Protein AF-A0A925TKP6-F1 (afdb_monomer_lite)

Radius of gyration: 16.57 Å; chains: 1; bounding box: 37×14×47 Å

Foldseek 3Di:
DVVVVVCPVVQLVVLLVVLCVVDVDPDPVVSVVSSVVSVVVVVVVVVVVVVVVVVVVVVVVVVVD

pLDDT: mean 70.66, std 9.74, range [44.84, 84.62]

Sequence (65 aa):
VATLRKYRRHSVVVIFIIAAVVTPTPDPVTQLMMAVPLYVLFELAILAGARVERIKREAAAALEV

Structure (mmCIF, N/CA/C/O backbone):
data_AF-A0A925TKP6-F1
#
_entry.id   AF-A0A925TKP6-F1
#
loop_
_atom_site.group_PDB
_atom_site.id
_atom_site.type_symbol
_atom_site.label_atom_id
_atom_site.label_alt_id
_atom_site.label_comp_id
_atom_site.label_asym_id
_atom_site.label_entity_id
_atom_site.label_seq_id
_atom_site.pdbx_PDB_ins_code
_atom_site.Cartn_x
_atom_site.Cartn_y
_atom_site.Cartn_z
_atom_site.occupancy
_atom_site.B_iso_or_equiv
_atom_site.auth_seq_id
_atom_site.auth_comp_id
_atom_site.auth_asym_id
_atom_site.auth_atom_id
_atom_site.pdbx_PDB_model_num
ATOM 1 N N . VAL A 1 1 ? -11.760 4.141 9.995 1.00 49.72 1 VAL A N 1
ATOM 2 C CA . VAL A 1 1 ? -11.652 3.183 8.860 1.00 49.72 1 VAL A CA 1
ATOM 3 C C . VAL A 1 1 ? -12.578 3.508 7.695 1.00 49.72 1 VAL A C 1
ATOM 5 O O . VAL A 1 1 ? -12.196 3.252 6.557 1.00 49.72 1 VAL A O 1
ATOM 8 N N . ALA A 1 2 ? -13.773 4.073 7.927 1.00 44.84 2 ALA A N 1
ATOM 9 C CA . ALA A 1 2 ? -14.684 4.469 6.840 1.00 44.84 2 ALA A CA 1
ATOM 10 C C . ALA A 1 2 ? -14.018 5.441 5.841 1.00 44.84 2 ALA A C 1
ATOM 12 O O . ALA A 1 2 ? -14.162 5.284 4.631 1.00 44.84 2 ALA A O 1
ATOM 13 N N . THR A 1 3 ? -13.182 6.353 6.343 1.00 50.53 3 THR A N 1
ATOM 14 C CA . THR A 1 3 ? -12.335 7.245 5.542 1.00 50.53 3 THR A CA 1
ATOM 15 C C . THR A 1 3 ? -11.256 6.461 4.779 1.00 50.53 3 THR A C 1
ATOM 17 O O . THR A 1 3 ? -11.186 6.558 3.561 1.00 50.53 3 THR A O 1
ATOM 20 N N . LEU A 1 4 ? -10.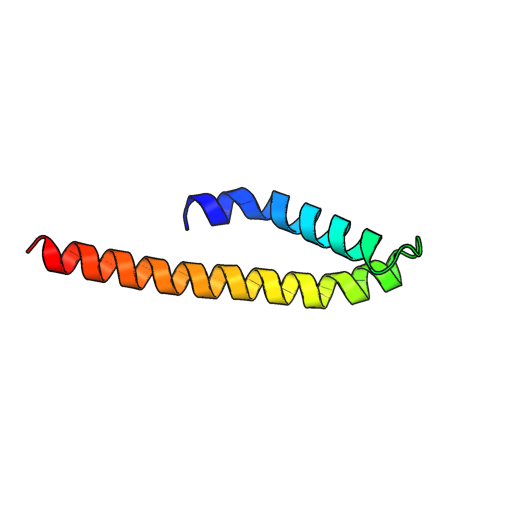499 5.575 5.440 1.00 53.00 4 LEU A N 1
ATOM 21 C CA . LEU A 1 4 ? -9.418 4.766 4.837 1.00 53.00 4 LEU A CA 1
ATOM 22 C C . LEU A 1 4 ? -9.878 3.871 3.665 1.00 53.00 4 LEU A C 1
ATOM 24 O O . LEU A 1 4 ? -9.145 3.726 2.689 1.00 53.00 4 LEU A O 1
ATOM 28 N N . ARG A 1 5 ? -11.111 3.337 3.690 1.00 53.72 5 ARG A N 1
ATOM 29 C CA . ARG A 1 5 ? -11.686 2.583 2.549 1.00 53.72 5 ARG A CA 1
ATOM 30 C C . ARG A 1 5 ? -11.919 3.457 1.310 1.00 53.72 5 ARG A C 1
ATOM 32 O O . ARG A 1 5 ? -11.778 2.961 0.196 1.00 53.72 5 ARG A O 1
ATOM 39 N N . LYS A 1 6 ? -12.226 4.748 1.491 1.00 54.06 6 LYS A N 1
ATOM 40 C CA . LYS A 1 6 ? -12.413 5.729 0.404 1.00 54.06 6 LYS A CA 1
ATOM 41 C C . LYS A 1 6 ? -11.074 6.174 -0.214 1.00 54.06 6 LYS A C 1
ATOM 43 O O . LYS A 1 6 ? -11.036 6.556 -1.380 1.00 54.06 6 LYS A O 1
ATOM 48 N N . TYR A 1 7 ? -9.968 6.058 0.529 1.00 56.62 7 TYR A N 1
ATOM 49 C CA . TYR A 1 7 ? -8.619 6.451 0.094 1.00 56.62 7 TYR A CA 1
ATOM 50 C C . TYR A 1 7 ? -7.817 5.353 -0.622 1.00 56.62 7 TYR A C 1
ATOM 52 O O . TYR A 1 7 ? -6.700 5.633 -1.048 1.00 56.62 7 TYR A O 1
ATOM 60 N N . ARG A 1 8 ? -8.381 4.158 -0.872 1.00 60.38 8 ARG A N 1
ATOM 61 C CA . ARG A 1 8 ? -7.708 3.083 -1.641 1.00 60.38 8 ARG A CA 1
ATOM 62 C C . ARG A 1 8 ? -7.082 3.577 -2.956 1.00 60.38 8 ARG A C 1
ATOM 64 O O . ARG A 1 8 ? -5.971 3.185 -3.289 1.00 60.38 8 ARG A O 1
ATOM 71 N N . ARG A 1 9 ? -7.754 4.497 -3.663 1.00 61.06 9 ARG A N 1
ATOM 72 C CA . ARG A 1 9 ? -7.245 5.114 -4.903 1.00 61.06 9 ARG A CA 1
ATOM 73 C C . ARG A 1 9 ? -5.990 5.973 -4.692 1.00 61.06 9 ARG A C 1
ATOM 75 O O . ARG A 1 9 ? -5.129 5.988 -5.559 1.00 61.06 9 ARG A O 1
ATOM 82 N N . HIS A 1 10 ? -5.874 6.674 -3.564 1.00 66.69 10 HIS A N 1
ATOM 83 C CA . HIS A 1 10 ? -4.716 7.531 -3.273 1.00 66.69 10 HIS A CA 1
ATOM 84 C C . HIS A 1 10 ? -3.482 6.702 -2.943 1.00 66.69 10 HIS A C 1
ATOM 86 O O . HIS A 1 10 ? -2.374 7.051 -3.325 1.00 66.69 10 HIS A O 1
ATOM 92 N N . SER A 1 11 ? -3.677 5.573 -2.277 1.00 64.12 11 SER A N 1
ATOM 93 C CA . SER A 1 11 ? -2.580 4.704 -1.877 1.00 64.12 11 SER A CA 1
ATOM 94 C C . SER A 1 11 ? -1.932 4.003 -3.057 1.00 64.12 11 SER A C 1
ATOM 96 O O . SER A 1 11 ? -0.712 3.922 -3.103 1.00 64.12 11 SER A O 1
ATOM 98 N N . VAL A 1 12 ? -2.721 3.605 -4.059 1.00 67.50 12 VAL A N 1
ATOM 99 C CA . VAL A 1 12 ? -2.179 3.126 -5.340 1.00 67.50 12 VAL A CA 1
ATOM 100 C C . VAL A 1 12 ? -1.303 4.207 -5.986 1.00 67.50 12 VAL A C 1
ATOM 102 O O . VAL A 1 12 ? -0.186 3.914 -6.394 1.00 67.50 12 VAL A O 1
ATOM 105 N N . VAL A 1 13 ? -1.751 5.469 -6.003 1.00 75.75 13 VAL A N 1
ATOM 106 C CA . VAL A 1 13 ? -0.961 6.591 -6.546 1.00 75.75 13 VAL A CA 1
ATOM 107 C C . VAL A 1 13 ? 0.333 6.810 -5.753 1.00 75.75 13 VAL A C 1
ATOM 109 O O . VAL A 1 13 ? 1.393 6.944 -6.353 1.00 75.75 13 VAL A O 1
ATOM 112 N N . VAL A 1 14 ? 0.282 6.788 -4.418 1.00 75.69 14 VAL A N 1
ATOM 113 C CA . VAL A 1 14 ? 1.472 6.942 -3.561 1.00 75.69 14 VAL A CA 1
ATOM 114 C C . VAL A 1 14 ? 2.463 5.793 -3.760 1.00 75.69 14 VAL A C 1
ATOM 116 O O . VAL A 1 14 ? 3.660 6.044 -3.850 1.00 75.69 14 VAL A O 1
ATOM 119 N N . ILE A 1 15 ? 1.987 4.551 -3.895 1.00 74.38 15 ILE A N 1
ATOM 120 C CA . ILE A 1 15 ? 2.843 3.391 -4.186 1.00 74.38 15 ILE A CA 1
ATOM 121 C C . ILE A 1 15 ? 3.545 3.565 -5.536 1.00 74.38 15 ILE A C 1
ATOM 123 O O . ILE A 1 15 ? 4.745 3.321 -5.624 1.00 74.38 15 ILE A O 1
ATOM 127 N N . PHE A 1 16 ? 2.838 4.040 -6.565 1.00 68.94 16 PHE A N 1
ATOM 128 C CA . PHE A 1 16 ? 3.440 4.322 -7.871 1.00 68.94 16 PHE A CA 1
ATOM 129 C C . PHE A 1 16 ? 4.463 5.463 -7.821 1.00 68.94 16 PHE A C 1
ATOM 131 O O . PHE A 1 16 ? 5.504 5.359 -8.465 1.00 68.94 16 PHE A O 1
ATOM 138 N N . ILE A 1 17 ? 4.210 6.515 -7.036 1.00 78.00 17 ILE A N 1
ATOM 139 C CA . ILE A 1 17 ? 5.171 7.609 -6.824 1.00 78.00 17 ILE A CA 1
ATOM 140 C C . ILE A 1 17 ? 6.428 7.083 -6.125 1.00 78.00 17 ILE A C 1
ATOM 142 O O . ILE A 1 17 ? 7.535 7.351 -6.580 1.00 78.00 17 ILE A O 1
ATOM 146 N N . ILE A 1 18 ? 6.276 6.292 -5.059 1.00 75.19 18 ILE A N 1
ATOM 147 C CA . ILE A 1 18 ? 7.412 5.693 -4.343 1.00 75.19 18 ILE A CA 1
ATOM 148 C C . ILE A 1 18 ? 8.190 4.748 -5.265 1.00 75.19 18 ILE A C 1
ATOM 150 O O . ILE A 1 18 ? 9.414 4.817 -5.303 1.00 75.19 18 ILE A O 1
ATOM 154 N N . ALA A 1 19 ? 7.504 3.912 -6.049 1.00 71.69 19 ALA A N 1
ATOM 155 C CA . ALA A 1 19 ? 8.147 3.021 -7.012 1.00 71.69 19 ALA A CA 1
ATOM 156 C C . ALA A 1 19 ? 8.913 3.799 -8.095 1.00 71.69 19 ALA A C 1
ATOM 158 O O . ALA A 1 19 ? 10.029 3.421 -8.426 1.00 71.69 19 ALA A O 1
ATOM 159 N N . ALA A 1 20 ? 8.370 4.908 -8.602 1.00 72.50 20 ALA A N 1
ATOM 160 C CA . ALA A 1 20 ? 9.063 5.761 -9.570 1.00 72.50 20 ALA A CA 1
ATOM 161 C C . ALA A 1 20 ? 10.282 6.490 -8.971 1.00 72.50 20 ALA A C 1
ATOM 1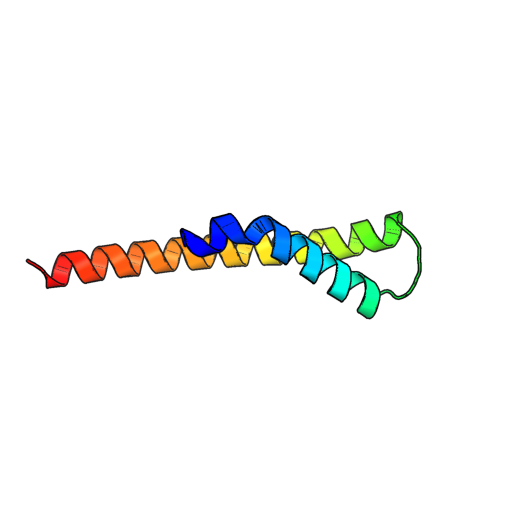63 O O . ALA A 1 20 ? 11.254 6.740 -9.677 1.00 72.50 20 ALA A O 1
ATOM 164 N N . VAL A 1 21 ? 10.250 6.823 -7.676 1.00 77.94 21 VAL A N 1
ATOM 165 C CA . VAL A 1 21 ? 11.392 7.433 -6.970 1.00 77.94 21 VAL A CA 1
ATOM 166 C C . VAL A 1 21 ? 12.488 6.403 -6.681 1.00 77.94 21 VAL A C 1
ATOM 168 O O . VAL A 1 21 ? 13.667 6.703 -6.850 1.00 77.94 21 VAL A O 1
ATOM 171 N N . VAL A 1 22 ? 12.118 5.197 -6.241 1.00 74.12 22 VAL A N 1
ATOM 172 C CA . VAL A 1 22 ? 13.068 4.129 -5.876 1.00 74.12 22 VAL A CA 1
ATOM 173 C C . VAL A 1 22 ? 13.663 3.455 -7.113 1.00 74.12 22 VAL A C 1
ATOM 175 O O . VAL A 1 22 ? 14.859 3.182 -7.160 1.00 74.12 22 VAL A O 1
ATOM 178 N N . THR A 1 23 ? 12.836 3.203 -8.123 1.00 68.50 23 THR A N 1
ATOM 179 C CA . THR A 1 23 ? 13.237 2.671 -9.427 1.00 68.50 23 THR A CA 1
ATOM 180 C C . THR A 1 23 ? 12.888 3.705 -10.493 1.00 68.50 23 THR A C 1
ATOM 182 O O . THR A 1 23 ? 11.800 3.636 -11.063 1.00 68.50 23 THR A O 1
ATOM 185 N N . PRO A 1 24 ? 13.785 4.668 -10.784 1.00 67.06 24 PRO A N 1
ATOM 186 C CA . PRO A 1 24 ? 13.565 5.643 -11.852 1.00 67.06 24 PRO A CA 1
ATOM 187 C C . PRO A 1 24 ? 13.661 5.023 -13.260 1.00 67.06 24 PRO A C 1
ATOM 189 O O . PRO A 1 24 ? 13.580 5.739 -14.255 1.00 67.06 24 PRO A O 1
ATOM 192 N N . THR A 1 25 ? 13.851 3.705 -13.370 1.00 65.00 25 THR A N 1
ATOM 193 C CA . THR A 1 25 ? 13.847 2.967 -14.633 1.00 65.00 25 THR A CA 1
ATOM 194 C C . THR A 1 25 ? 12.417 2.872 -15.183 1.00 65.00 25 THR A C 1
ATOM 196 O O . THR A 1 25 ? 11.536 2.370 -14.483 1.00 65.00 25 THR A O 1
ATOM 199 N N . PRO A 1 26 ? 12.155 3.310 -16.427 1.00 66.06 26 PRO A N 1
ATOM 200 C CA . PRO A 1 26 ? 10.816 3.357 -17.019 1.00 66.06 26 PRO A CA 1
ATOM 201 C C . PRO A 1 26 ? 10.334 1.977 -17.517 1.00 66.06 26 PRO A C 1
ATOM 203 O O . PRO A 1 26 ? 9.681 1.884 -18.555 1.00 66.06 26 PRO A O 1
ATOM 206 N N . ASP A 1 27 ? 10.667 0.900 -16.800 1.00 80.31 27 ASP A N 1
ATOM 207 C CA . ASP A 1 27 ? 10.383 -0.487 -17.179 1.00 80.31 27 ASP A CA 1
ATOM 208 C C . ASP A 1 27 ? 9.124 -1.012 -16.463 1.00 80.31 27 ASP A C 1
ATOM 210 O O . ASP A 1 27 ? 9.183 -1.312 -15.265 1.00 80.31 27 ASP A O 1
ATOM 214 N N . PRO A 1 28 ? 7.988 -1.215 -17.163 1.00 77.69 28 PRO A N 1
ATOM 215 C CA . PRO A 1 28 ? 6.708 -1.541 -16.526 1.00 77.69 28 PRO A CA 1
ATOM 216 C C . PRO A 1 28 ? 6.729 -2.836 -15.707 1.00 77.69 28 PRO A C 1
ATOM 218 O O . PRO A 1 28 ? 6.074 -2.931 -14.671 1.00 77.69 28 PRO A O 1
ATOM 221 N N . VAL A 1 29 ? 7.490 -3.836 -16.161 1.00 83.88 29 VAL A N 1
ATOM 222 C CA . VAL A 1 29 ? 7.592 -5.154 -15.513 1.00 83.88 29 VAL A CA 1
ATOM 223 C C . VAL A 1 29 ? 8.316 -5.043 -14.173 1.00 83.88 29 VAL A C 1
ATOM 225 O O . VAL A 1 29 ? 7.827 -5.527 -13.152 1.00 83.88 29 VAL A O 1
ATOM 228 N N . THR A 1 30 ? 9.457 -4.358 -14.164 1.00 81.12 30 THR A N 1
ATOM 229 C CA . THR A 1 30 ? 10.285 -4.147 -12.972 1.00 81.12 30 THR A CA 1
ATOM 230 C C . THR A 1 30 ? 9.562 -3.257 -11.963 1.00 81.12 30 THR A C 1
ATOM 232 O O . THR A 1 30 ? 9.584 -3.529 -10.760 1.00 81.12 30 THR A O 1
ATOM 235 N N . GLN A 1 31 ? 8.833 -2.251 -12.457 1.00 77.06 31 GLN A N 1
ATOM 236 C CA . GLN A 1 31 ? 8.006 -1.369 -11.636 1.00 77.06 31 GLN A CA 1
ATOM 237 C C . GLN A 1 31 ? 6.858 -2.131 -10.960 1.00 77.06 31 GLN A C 1
ATOM 239 O O . GLN A 1 31 ? 6.604 -1.921 -9.775 1.00 77.06 31 GLN A O 1
ATOM 244 N N . LEU A 1 32 ? 6.200 -3.058 -11.669 1.00 82.44 32 LEU A N 1
ATOM 245 C CA . LEU A 1 32 ? 5.177 -3.933 -11.085 1.00 82.44 32 LEU A CA 1
ATOM 246 C C . LEU A 1 32 ? 5.767 -4.890 -10.043 1.00 82.44 32 LEU A C 1
ATOM 248 O O . LEU A 1 32 ? 5.189 -5.023 -8.965 1.00 82.44 32 LEU A O 1
ATOM 252 N N . MET A 1 33 ? 6.926 -5.503 -10.309 1.00 84.62 33 MET A N 1
ATOM 253 C CA . MET A 1 33 ? 7.605 -6.375 -9.337 1.00 84.62 33 MET A CA 1
ATOM 254 C C . MET A 1 33 ? 7.920 -5.659 -8.018 1.00 84.62 33 MET A C 1
ATOM 256 O O . MET A 1 33 ? 7.751 -6.259 -6.959 1.00 84.62 33 MET A O 1
ATOM 260 N N . MET A 1 34 ? 8.336 -4.389 -8.068 1.00 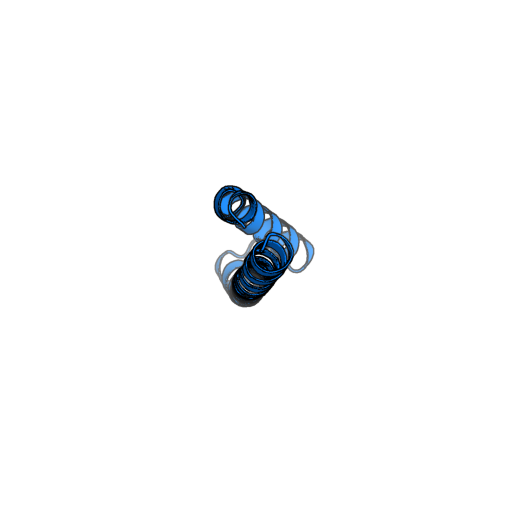79.88 34 MET A N 1
ATOM 261 C CA . MET A 1 34 ? 8.570 -3.561 -6.876 1.00 79.88 34 MET A CA 1
ATOM 262 C C . MET A 1 34 ? 7.270 -3.037 -6.247 1.00 79.88 34 MET A C 1
ATOM 264 O O . MET A 1 34 ? 7.169 -2.926 -5.024 1.00 79.88 34 MET A O 1
ATOM 268 N N . ALA A 1 35 ? 6.250 -2.737 -7.053 1.00 79.19 35 ALA A N 1
ATOM 269 C CA . ALA A 1 35 ? 4.962 -2.248 -6.563 1.00 79.19 35 ALA A CA 1
ATOM 270 C C . ALA A 1 35 ? 4.178 -3.319 -5.788 1.00 79.19 35 ALA A C 1
ATOM 272 O O . ALA A 1 35 ? 3.472 -2.979 -4.840 1.00 79.19 35 ALA A O 1
ATOM 273 N N . VAL A 1 36 ? 4.313 -4.601 -6.148 1.00 83.94 36 VAL A N 1
ATOM 274 C CA . VAL A 1 36 ? 3.642 -5.727 -5.471 1.00 83.94 36 VAL A CA 1
ATOM 275 C C . VAL A 1 36 ? 3.941 -5.777 -3.961 1.00 83.94 36 VAL A C 1
ATOM 277 O O . VAL A 1 36 ? 2.987 -5.716 -3.184 1.00 83.94 36 VAL A O 1
ATOM 280 N N . PRO A 1 37 ? 5.202 -5.842 -3.488 1.00 83.75 37 PRO A N 1
ATOM 281 C CA . PRO A 1 37 ? 5.491 -5.882 -2.054 1.00 83.75 37 PRO A CA 1
ATOM 282 C C . PRO A 1 37 ? 5.048 -4.605 -1.323 1.00 83.75 37 PRO A C 1
ATOM 284 O O . PRO A 1 37 ? 4.510 -4.689 -0.219 1.00 83.75 37 PRO A O 1
ATOM 287 N N . LEU A 1 38 ? 5.182 -3.428 -1.945 1.00 82.69 38 LEU A N 1
ATOM 288 C CA . LEU A 1 38 ? 4.678 -2.160 -1.397 1.00 82.69 38 LEU A CA 1
ATOM 289 C C . LEU A 1 38 ? 3.149 -2.161 -1.239 1.00 82.69 38 LEU A C 1
ATOM 291 O O . LEU A 1 38 ? 2.624 -1.711 -0.217 1.00 82.69 38 LEU A O 1
ATOM 295 N N . TYR A 1 39 ? 2.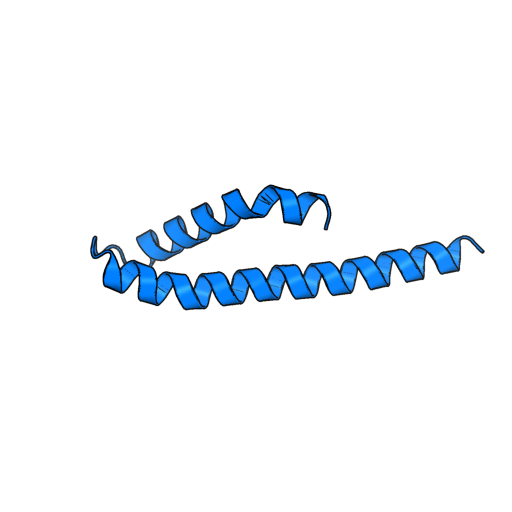431 -2.703 -2.222 1.00 79.31 39 TYR A N 1
ATOM 296 C CA . TYR A 1 39 ? 0.980 -2.854 -2.174 1.00 79.31 39 TYR A CA 1
ATOM 297 C C . TYR A 1 39 ? 0.545 -3.816 -1.064 1.00 79.31 39 TYR A C 1
ATOM 299 O O . TYR A 1 39 ? -0.389 -3.515 -0.321 1.00 79.31 39 TYR A O 1
ATOM 307 N N . VAL A 1 40 ? 1.261 -4.929 -0.884 1.00 84.12 40 VAL A N 1
ATOM 308 C CA . VAL A 1 40 ? 1.000 -5.878 0.210 1.00 84.12 40 VAL A CA 1
ATOM 309 C C . VAL A 1 40 ? 1.180 -5.213 1.577 1.00 84.12 40 VAL A C 1
ATOM 311 O O . VAL A 1 40 ? 0.307 -5.345 2.436 1.00 84.12 40 VAL A O 1
ATOM 314 N N . LEU A 1 41 ? 2.257 -4.445 1.780 1.00 82.12 41 LEU A N 1
ATOM 315 C CA . LEU A 1 41 ? 2.468 -3.695 3.026 1.00 82.12 41 LEU A CA 1
ATOM 316 C C . LEU A 1 41 ? 1.337 -2.695 3.299 1.00 82.12 41 LEU A C 1
ATOM 318 O O . LEU A 1 41 ? 0.886 -2.558 4.438 1.00 82.12 41 LEU A O 1
ATOM 322 N N . PHE A 1 42 ? 0.839 -2.026 2.260 1.00 76.25 42 PHE A N 1
ATOM 323 C CA . PHE A 1 42 ? -0.291 -1.113 2.385 1.00 76.25 42 PHE A CA 1
ATOM 324 C C . PHE A 1 42 ? -1.597 -1.832 2.769 1.00 76.25 42 PHE A C 1
ATOM 326 O O . PHE A 1 42 ? -2.324 -1.371 3.656 1.00 76.25 42 PHE A O 1
ATOM 333 N N . GLU A 1 43 ? -1.885 -2.975 2.146 1.00 78.06 43 GLU A N 1
ATOM 334 C CA . GLU A 1 43 ? -3.063 -3.791 2.464 1.00 78.06 43 GLU A CA 1
ATOM 335 C C . GLU A 1 43 ? -3.012 -4.281 3.927 1.00 78.06 43 GLU A C 1
ATOM 337 O O . GLU A 1 43 ? -4.012 -4.198 4.649 1.00 78.06 43 GLU A O 1
ATOM 342 N N . LEU A 1 44 ? -1.829 -4.692 4.403 1.00 79.19 44 LEU A N 1
ATOM 343 C CA . LEU A 1 44 ? -1.591 -5.068 5.802 1.00 79.19 44 LEU A CA 1
ATOM 344 C C . LEU A 1 44 ? -1.789 -3.891 6.768 1.00 79.19 44 LEU A C 1
ATOM 346 O O . LEU A 1 44 ? -2.411 -4.061 7.819 1.00 79.19 44 LEU A O 1
ATOM 350 N N . ALA A 1 45 ? -1.330 -2.688 6.411 1.00 73.44 45 ALA A N 1
ATOM 351 C CA . ALA A 1 45 ? -1.527 -1.486 7.222 1.00 73.44 45 ALA A CA 1
ATOM 352 C C . ALA A 1 45 ? -3.017 -1.121 7.372 1.00 73.44 45 ALA A C 1
ATOM 354 O O . ALA A 1 45 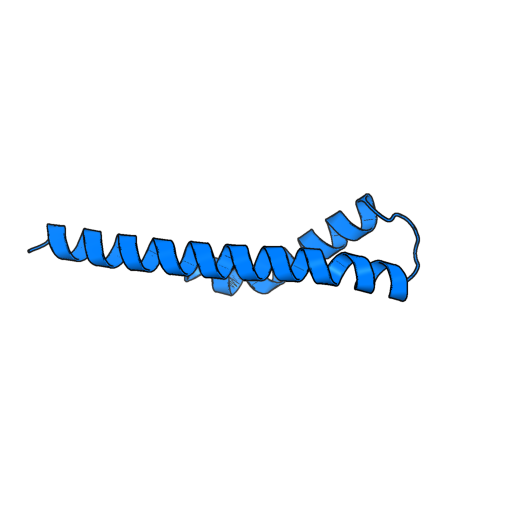? -3.467 -0.779 8.471 1.00 73.44 45 ALA A O 1
ATOM 355 N N . ILE A 1 46 ? -3.812 -1.250 6.300 1.00 74.44 46 ILE A N 1
ATOM 356 C CA . ILE A 1 46 ? -5.272 -1.075 6.373 1.00 74.44 46 ILE A CA 1
ATOM 357 C C . ILE A 1 46 ? -5.899 -2.127 7.285 1.00 74.44 46 ILE A C 1
ATOM 359 O O . ILE A 1 46 ? -6.733 -1.778 8.122 1.00 74.44 46 ILE A O 1
ATOM 363 N N . LEU A 1 47 ? -5.535 -3.401 7.119 1.00 78.56 47 LEU A N 1
ATOM 364 C CA . LEU A 1 47 ? -6.065 -4.504 7.924 1.00 78.56 47 LEU A CA 1
ATOM 365 C C . LEU A 1 47 ? -5.790 -4.291 9.417 1.00 78.56 47 LEU A C 1
ATOM 367 O O . LEU A 1 47 ? -6.707 -4.407 10.236 1.00 78.56 47 LEU A O 1
ATOM 371 N N . ALA A 1 48 ? -4.562 -3.900 9.763 1.00 73.88 48 ALA A N 1
ATOM 372 C CA . ALA A 1 48 ? -4.174 -3.566 11.129 1.00 73.88 48 ALA A CA 1
ATOM 373 C C . ALA A 1 48 ? -4.968 -2.364 11.670 1.00 73.88 48 ALA A C 1
ATOM 375 O O . ALA A 1 48 ? -5.572 -2.455 12.741 1.00 73.88 48 ALA A O 1
ATOM 376 N N . GLY A 1 49 ? -5.063 -1.268 10.910 1.00 73.62 49 GLY A N 1
ATOM 377 C CA . GLY A 1 49 ? -5.849 -0.091 11.301 1.00 73.62 49 GLY A CA 1
ATOM 378 C C . GLY A 1 49 ? -7.341 -0.397 11.476 1.00 73.62 49 GLY A C 1
ATOM 379 O O . GLY A 1 49 ? -7.977 0.083 12.416 1.00 73.62 49 GLY A O 1
ATOM 380 N N . ALA A 1 50 ? -7.900 -1.258 10.622 1.00 70.81 50 ALA A N 1
ATOM 381 C CA . ALA A 1 50 ? -9.279 -1.717 10.727 1.00 70.81 50 ALA A CA 1
ATOM 382 C C . ALA A 1 50 ? -9.518 -2.557 11.988 1.00 70.81 50 ALA A C 1
ATOM 384 O O . ALA A 1 50 ? -10.574 -2.441 12.620 1.00 70.81 50 ALA A O 1
ATOM 385 N N . ARG A 1 51 ? -8.537 -3.382 12.377 1.00 74.31 51 ARG A N 1
ATOM 386 C CA . ARG A 1 51 ? -8.596 -4.159 13.617 1.00 74.31 51 ARG A CA 1
ATOM 387 C C . ARG A 1 51 ? -8.548 -3.255 14.846 1.00 74.31 51 ARG A C 1
ATOM 389 O O . ARG A 1 51 ? -9.386 -3.420 15.730 1.00 74.31 51 ARG A O 1
ATOM 396 N N . VAL A 1 52 ? -7.635 -2.284 14.867 1.00 76.38 52 VAL A N 1
ATOM 397 C CA . VAL A 1 52 ? -7.473 -1.330 15.979 1.00 76.38 52 VAL A CA 1
ATOM 398 C C . VAL A 1 52 ? -8.717 -0.463 16.166 1.00 76.38 52 VAL A C 1
ATOM 400 O O . VAL A 1 52 ? -9.151 -0.242 17.294 1.00 76.38 52 VAL A O 1
ATOM 403 N N . GLU A 1 53 ? -9.341 0.005 15.086 1.00 74.06 53 GLU A N 1
ATOM 404 C CA . GLU A 1 53 ? -10.523 0.860 15.216 1.00 74.06 53 GLU A CA 1
ATOM 405 C C . GLU A 1 53 ? -11.776 0.102 15.669 1.00 74.06 53 GLU A C 1
ATOM 407 O O . GLU A 1 53 ? -12.622 0.687 16.344 1.00 74.06 53 GLU A O 1
ATOM 412 N N . ARG A 1 54 ? -11.883 -1.200 15.364 1.00 67.62 54 ARG A N 1
ATOM 413 C CA . ARG A 1 54 ? -12.920 -2.047 15.973 1.00 67.62 54 ARG A CA 1
ATOM 414 C C . ARG A 1 54 ? -12.742 -2.156 17.482 1.00 67.62 54 ARG A C 1
ATOM 416 O O . ARG A 1 54 ? -13.703 -1.924 18.202 1.00 67.62 54 ARG A O 1
ATOM 423 N N . ILE A 1 55 ? -11.514 -2.397 17.941 1.00 72.81 55 ILE A N 1
ATOM 424 C CA . ILE A 1 55 ? -11.203 -2.468 19.376 1.00 72.81 55 ILE A CA 1
ATOM 425 C C . ILE A 1 55 ? -11.519 -1.130 20.062 1.00 72.81 55 ILE A C 1
ATOM 427 O O . ILE A 1 55 ? -12.150 -1.111 21.113 1.00 72.81 55 ILE A O 1
ATOM 431 N N . LYS A 1 56 ? -11.154 0.006 19.449 1.00 72.19 56 LYS A N 1
ATOM 432 C CA . LYS A 1 56 ? -11.490 1.335 19.991 1.00 72.19 56 LYS A CA 1
ATOM 433 C C . LYS A 1 56 ? -12.998 1.596 20.060 1.00 72.19 56 LYS A C 1
ATOM 435 O O . LYS A 1 56 ? -13.443 2.212 21.020 1.00 72.19 56 LYS A O 1
ATOM 440 N N . ARG A 1 57 ? -13.780 1.149 19.070 1.00 69.06 57 ARG A N 1
ATOM 441 C CA . ARG A 1 57 ? -15.250 1.278 19.089 1.00 69.06 57 ARG A CA 1
ATOM 442 C C . ARG A 1 57 ? -15.892 0.429 20.182 1.00 69.06 57 ARG A C 1
ATOM 444 O O . ARG A 1 57 ? -16.799 0.912 20.843 1.00 69.06 57 ARG A O 1
ATOM 451 N N . GLU A 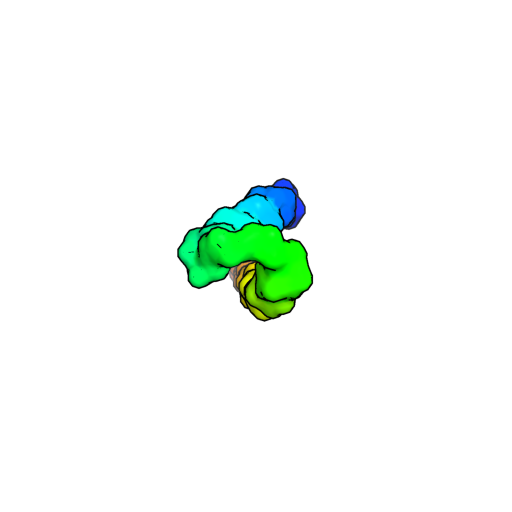1 58 ? -15.415 -0.797 20.375 1.00 65.62 58 GLU A N 1
ATOM 452 C CA . GLU A 1 58 ? -15.890 -1.691 21.441 1.00 65.62 58 GLU A CA 1
ATOM 453 C C . GLU A 1 58 ? -15.535 -1.138 22.831 1.00 65.62 58 GLU A C 1
ATOM 455 O O . GLU A 1 58 ? -16.378 -1.138 23.721 1.00 65.62 58 GLU A O 1
ATOM 460 N N . ALA A 1 59 ? -14.334 -0.575 22.999 1.00 67.00 59 ALA A N 1
ATOM 461 C CA . ALA A 1 59 ? -13.922 0.075 24.244 1.00 67.00 59 ALA A CA 1
ATOM 462 C C . ALA A 1 59 ? -14.706 1.367 24.544 1.00 67.00 59 ALA A C 1
ATOM 464 O O . ALA A 1 59 ? -15.031 1.626 25.697 1.00 67.00 59 ALA A O 1
ATOM 465 N N . ALA A 1 60 ? -15.029 2.170 23.523 1.00 65.94 60 ALA A N 1
ATOM 466 C CA . ALA A 1 60 ? -15.860 3.363 23.691 1.00 65.94 60 ALA A CA 1
ATOM 467 C C . ALA A 1 60 ? -17.308 3.005 24.069 1.00 65.94 60 ALA A C 1
ATOM 469 O O . ALA A 1 60 ? -17.865 3.620 24.967 1.00 65.94 60 ALA A O 1
ATOM 470 N N . ALA A 1 61 ? -17.880 1.964 23.453 1.00 60.91 61 ALA A N 1
ATOM 471 C CA . ALA A 1 61 ? -19.224 1.487 23.783 1.00 60.91 61 ALA A CA 1
ATOM 472 C C . ALA A 1 61 ? -19.322 0.894 25.202 1.00 60.91 61 ALA A C 1
ATOM 474 O O . ALA A 1 61 ? -20.379 0.959 25.815 1.00 60.91 61 ALA A O 1
ATOM 475 N N . ALA A 1 62 ? -18.230 0.340 25.739 1.00 63.91 62 ALA A N 1
ATOM 476 C CA . ALA A 1 62 ? -18.178 -0.182 27.107 1.00 63.91 62 ALA A CA 1
ATOM 477 C C . ALA A 1 62 ? -18.017 0.905 28.189 1.00 63.91 62 ALA A C 1
ATOM 479 O O . ALA A 1 62 ? -18.220 0.615 29.361 1.00 63.91 62 ALA A O 1
ATOM 480 N N . LEU A 1 63 ? -17.631 2.130 27.812 1.00 61.34 63 LEU A N 1
ATOM 481 C CA . LEU A 1 63 ? -17.538 3.291 28.710 1.00 61.34 63 LEU A CA 1
ATOM 482 C C . LEU A 1 63 ? -18.838 4.112 28.762 1.00 61.34 63 LEU A C 1
ATOM 484 O O . LEU A 1 63 ? -18.978 4.964 29.634 1.00 61.34 63 LEU A O 1
ATOM 488 N N . GLU A 1 64 ? -19.764 3.876 27.828 1.00 58.06 64 GLU A N 1
ATOM 489 C CA . GLU A 1 64 ? -21.084 4.522 27.766 1.00 58.06 64 GLU A CA 1
ATOM 490 C C . GLU A 1 64 ? -22.201 3.706 28.463 1.00 58.06 64 GLU A C 1
ATOM 492 O O . GLU A 1 64 ? -23.363 4.109 28.402 1.00 58.06 64 GLU A O 1
ATOM 497 N N . VAL A 1 65 ? -21.870 2.583 29.125 1.00 50.47 65 VAL A N 1
ATOM 498 C CA . VAL A 1 65 ? -22.782 1.738 29.935 1.00 50.47 65 VAL A CA 1
ATOM 499 C C . VAL A 1 65 ? -22.432 1.863 31.411 1.00 50.47 65 VAL A C 1
ATOM 501 O O . VAL A 1 65 ? -23.375 2.007 32.219 1.00 50.47 65 VAL A O 1
#

Secondary structure (DSSP, 8-state):
-HHHHHTHHHHHHHHHHHHHHH-----HHHHHHHHHHHHHHHHHHHHHHHHHHHHHHHHHHHH--